Protein AF-A0AAU8MW78-F1 (afdb_monomer_lite)

Organism: NCBI:txid1792846

Radius of gyration: 18.36 Å; chains: 1; bounding box: 47×26×53 Å

Sequence (158 aa):
MSPAFSLIAFKFVLLAGLAAWLSLVAFNNLVAFRNGVFAIGQIMRMAPLDQAPAIQTPLQRRRVEAAHWHRAVFALVLIAEAVSAALLWAAAFGYAGASAEPAALATIALTALMATSLLMLLGGSWFAYYIRQDNLQTTHFVLIGVAAVATIAVNLRV

Secondary structure (DSSP, 8-state):
--HHHHHHHHHHHHHHHHHHHHHHHHHHHHHTHHHHHHHHHHHHTTGGGGSSSP---GGGGG----HHHHHHHHHHHHHHHHHHHHHHHHHHHIIIII-S-HHHHHHHHHHHHHHHHHHHHHHHHHTTGGGT-HHHHHHHHHHHHHHHHHHHHHTS--

Structure (mmCIF, N/CA/C/O backbone):
data_AF-A0AAU8MW78-F1
#
_entry.id   AF-A0AAU8MW78-F1
#
loop_
_atom_site.group_PDB
_atom_site.id
_atom_site.type_symbol
_atom_site.label_atom_id
_atom_site.label_alt_id
_atom_site.label_comp_id
_atom_site.label_asym_id
_atom_site.label_entity_id
_atom_site.label_seq_id
_atom_site.pdbx_PDB_ins_code
_atom_site.Cartn_x
_atom_site.Cartn_y
_atom_site.Cartn_z
_atom_site.occupancy
_atom_site.B_iso_or_equiv
_atom_site.auth_seq_id
_atom_site.auth_comp_id
_atom_site.auth_asym_id
_atom_site.auth_atom_id
_atom_site.pdbx_PDB_model_num
ATOM 1 N N . MET A 1 1 ? 23.692 11.374 -21.121 1.00 73.75 1 MET A N 1
ATOM 2 C CA . MET A 1 1 ? 22.510 10.529 -20.826 1.00 73.75 1 MET A CA 1
ATOM 3 C C . MET A 1 1 ? 21.319 11.126 -21.553 1.00 73.75 1 MET A C 1
ATOM 5 O O . MET A 1 1 ? 21.209 12.346 -21.556 1.00 73.75 1 MET A O 1
ATOM 9 N N . SER A 1 2 ? 20.489 10.321 -22.219 1.00 92.25 2 SER A N 1
ATOM 10 C CA . SER A 1 2 ? 19.308 10.846 -22.919 1.00 92.25 2 SER A CA 1
ATOM 11 C C . SER A 1 2 ? 18.185 11.177 -21.922 1.00 92.25 2 SER A C 1
ATOM 13 O O . SER A 1 2 ? 18.079 10.500 -20.895 1.00 92.25 2 SER A O 1
ATOM 15 N N . PRO A 1 3 ? 17.318 12.167 -22.211 1.00 89.25 3 PRO A N 1
ATOM 16 C CA . PRO A 1 3 ? 16.131 12.447 -21.394 1.00 89.25 3 PRO A CA 1
ATOM 17 C C . PRO A 1 3 ? 15.248 11.208 -21.200 1.00 89.25 3 PRO A C 1
ATOM 19 O O . PRO A 1 3 ? 14.760 10.953 -20.100 1.00 89.25 3 PRO A O 1
ATOM 22 N N . ALA A 1 4 ? 15.137 10.391 -22.250 1.00 90.38 4 ALA A N 1
ATOM 23 C CA . ALA A 1 4 ? 14.395 9.141 -22.235 1.00 90.38 4 ALA A CA 1
ATOM 24 C C . ALA A 1 4 ? 14.907 8.156 -21.171 1.00 90.38 4 ALA A C 1
ATOM 26 O O . ALA A 1 4 ? 14.130 7.616 -20.384 1.00 90.38 4 ALA A O 1
ATOM 27 N N . PHE A 1 5 ? 16.229 7.966 -21.103 1.00 92.56 5 PHE A N 1
ATOM 28 C CA . PHE A 1 5 ? 16.845 7.102 -20.099 1.00 92.56 5 PHE A CA 1
ATOM 29 C C . PHE A 1 5 ? 16.582 7.617 -18.679 1.00 92.56 5 PHE A C 1
ATOM 31 O O . PHE A 1 5 ? 16.206 6.840 -17.804 1.00 92.56 5 PHE A O 1
ATOM 38 N N . SER A 1 6 ? 16.725 8.927 -18.453 1.00 94.25 6 SER A N 1
ATOM 39 C CA . SER A 1 6 ? 16.476 9.536 -17.142 1.00 94.25 6 SER A CA 1
ATOM 40 C C . SER A 1 6 ? 15.028 9.350 -16.678 1.00 94.25 6 SER A C 1
ATOM 42 O O . SER A 1 6 ? 14.798 9.058 -15.506 1.00 94.25 6 SER A O 1
ATOM 44 N N . LEU A 1 7 ? 14.050 9.460 -17.585 1.00 94.25 7 LEU A N 1
ATOM 45 C CA . LEU A 1 7 ? 12.637 9.228 -17.268 1.00 94.25 7 LEU A CA 1
ATOM 46 C C . LEU A 1 7 ? 12.346 7.761 -16.941 1.00 94.25 7 LEU A C 1
ATOM 48 O O . LEU A 1 7 ? 11.624 7.486 -15.985 1.00 94.25 7 LEU A O 1
ATOM 52 N N . ILE A 1 8 ? 12.913 6.815 -17.692 1.00 95.12 8 ILE A N 1
ATOM 53 C CA . ILE A 1 8 ? 12.766 5.381 -17.402 1.00 95.12 8 ILE A CA 1
ATOM 54 C C . ILE A 1 8 ? 13.377 5.049 -16.036 1.00 95.12 8 ILE A C 1
ATOM 56 O O . ILE A 1 8 ? 12.726 4.401 -15.218 1.00 95.12 8 ILE A O 1
ATOM 60 N N . ALA A 1 9 ? 14.584 5.548 -15.755 1.00 95.75 9 ALA A N 1
ATOM 61 C CA . ALA A 1 9 ? 15.248 5.353 -14.470 1.00 95.75 9 ALA A CA 1
ATOM 62 C C . ALA A 1 9 ? 14.430 5.942 -13.309 1.00 95.75 9 ALA A C 1
ATOM 64 O O . ALA A 1 9 ? 14.248 5.283 -12.288 1.00 95.75 9 ALA A O 1
ATOM 65 N N . PHE A 1 10 ? 13.871 7.143 -13.479 1.00 96.62 10 PHE A N 1
ATOM 66 C CA . PHE A 1 10 ? 12.976 7.751 -12.496 1.00 96.62 10 PHE A CA 1
ATOM 67 C C . PHE A 1 10 ? 11.745 6.873 -12.218 1.00 96.62 10 PHE A C 1
ATOM 69 O O . PHE A 1 10 ? 11.444 6.593 -11.058 1.00 96.62 10 PHE A O 1
ATOM 76 N N . LYS A 1 11 ? 11.058 6.391 -13.263 1.00 97.12 11 LYS A N 1
ATOM 77 C CA . LYS A 1 11 ? 9.874 5.525 -13.122 1.00 97.12 11 LYS A CA 1
ATOM 78 C C . LYS A 1 11 ? 10.218 4.199 -12.442 1.00 97.12 11 LYS A C 1
ATOM 80 O O . LYS A 1 11 ? 9.469 3.755 -11.575 1.00 97.12 11 LYS A O 1
ATOM 85 N N . PHE A 1 12 ? 11.362 3.606 -12.788 1.00 97.44 12 PHE A N 1
ATOM 86 C CA . PHE A 1 12 ? 11.877 2.407 -12.131 1.00 97.44 12 PHE A CA 1
ATOM 87 C C . PHE A 1 12 ? 12.098 2.643 -10.636 1.00 97.44 12 PHE A C 1
ATOM 89 O O . PHE A 1 12 ? 11.549 1.910 -9.819 1.00 97.44 12 PHE A O 1
ATOM 96 N N . VAL A 1 13 ? 12.854 3.685 -10.272 1.00 98.19 13 VAL A N 1
ATOM 97 C CA . VAL A 1 13 ? 13.172 3.997 -8.870 1.00 98.19 13 VAL A CA 1
ATOM 98 C C . VAL A 1 13 ? 11.905 4.293 -8.070 1.00 98.19 13 VAL A C 1
ATOM 100 O O . VAL A 1 13 ? 11.758 3.784 -6.961 1.00 98.19 13 VAL A O 1
ATOM 103 N N . LEU A 1 14 ? 10.968 5.059 -8.637 1.00 98.44 14 LEU A N 1
ATOM 104 C CA . LEU A 1 14 ? 9.685 5.362 -8.006 1.00 98.44 14 LEU A CA 1
ATOM 105 C C . LEU A 1 14 ? 8.896 4.083 -7.689 1.00 98.44 14 LEU A C 1
ATOM 107 O O . LEU A 1 14 ? 8.476 3.878 -6.551 1.00 98.44 14 LEU A O 1
ATOM 111 N N . LEU A 1 15 ? 8.711 3.211 -8.683 1.00 98.56 15 LEU A N 1
ATOM 112 C CA . LEU A 1 15 ? 7.928 1.986 -8.524 1.00 98.56 15 LEU A CA 1
ATOM 113 C C . LEU A 1 15 ? 8.630 0.967 -7.624 1.00 98.56 15 LEU A C 1
ATOM 115 O O . LEU A 1 15 ? 7.983 0.400 -6.749 1.00 98.56 15 LEU A O 1
ATOM 119 N N . ALA A 1 16 ? 9.940 0.768 -7.786 1.00 98.50 16 ALA A N 1
ATOM 120 C CA . ALA A 1 16 ? 10.724 -0.137 -6.950 1.00 98.50 16 ALA A CA 1
ATOM 121 C C . ALA A 1 16 ? 10.769 0.334 -5.489 1.00 98.50 16 ALA A C 1
ATOM 123 O O . ALA A 1 16 ? 10.656 -0.482 -4.578 1.00 98.50 16 ALA A O 1
ATOM 124 N N . GLY A 1 17 ? 10.874 1.646 -5.253 1.00 98.69 17 GLY A N 1
ATOM 125 C CA . GLY A 1 17 ? 10.818 2.228 -3.913 1.00 98.69 17 GLY A CA 1
ATOM 126 C C . GLY A 1 17 ? 9.474 1.975 -3.227 1.00 98.69 17 GLY A C 1
ATOM 127 O O . GLY A 1 17 ? 9.444 1.498 -2.092 1.00 98.69 17 GLY A O 1
ATOM 128 N N . LEU A 1 18 ? 8.361 2.215 -3.932 1.00 98.62 18 LEU A N 1
ATOM 129 C CA . LEU A 1 18 ? 7.018 1.903 -3.428 1.00 98.62 18 LEU A CA 1
ATOM 130 C C . LEU A 1 18 ? 6.819 0.397 -3.211 1.00 98.62 18 LEU A C 1
ATOM 132 O O . LEU A 1 18 ? 6.250 -0.002 -2.196 1.00 98.62 18 LEU A O 1
ATOM 136 N N . ALA A 1 19 ? 7.315 -0.437 -4.129 1.00 98.81 19 ALA A N 1
ATOM 137 C CA . ALA A 1 19 ? 7.243 -1.890 -4.025 1.00 98.81 19 ALA A CA 1
ATOM 138 C C . ALA A 1 19 ? 8.000 -2.402 -2.793 1.00 98.81 19 ALA A C 1
ATOM 140 O O . ALA A 1 19 ? 7.456 -3.190 -2.020 1.00 98.81 19 ALA A O 1
ATOM 141 N N . ALA A 1 20 ? 9.230 -1.928 -2.576 1.00 98.75 20 ALA A N 1
ATOM 142 C CA . ALA A 1 20 ? 10.056 -2.299 -1.433 1.00 98.75 20 ALA A CA 1
ATOM 143 C C . ALA A 1 20 ? 9.423 -1.854 -0.110 1.00 98.75 20 ALA A C 1
ATOM 145 O O . ALA A 1 20 ? 9.311 -2.655 0.818 1.00 98.75 20 ALA A O 1
ATOM 146 N N . TRP A 1 21 ? 8.951 -0.606 -0.040 1.00 98.69 21 TRP A N 1
ATOM 147 C CA . TRP A 1 21 ? 8.256 -0.093 1.137 1.00 98.69 21 TRP A CA 1
ATOM 148 C C . TRP A 1 21 ? 7.010 -0.924 1.468 1.00 98.69 21 TRP A C 1
ATOM 150 O O . TRP A 1 21 ? 6.879 -1.404 2.593 1.00 98.69 21 TRP A O 1
ATOM 160 N N . LEU A 1 22 ? 6.131 -1.170 0.491 1.00 98.69 22 LEU A N 1
ATOM 161 C CA . LEU A 1 22 ? 4.903 -1.930 0.732 1.00 98.69 22 LEU A CA 1
ATOM 162 C C . LEU A 1 22 ? 5.183 -3.407 1.037 1.00 98.69 22 LEU A C 1
ATOM 164 O O . LEU A 1 22 ? 4.480 -4.009 1.843 1.00 98.69 22 LEU A O 1
ATOM 168 N N . SER A 1 23 ? 6.246 -3.978 0.461 1.00 98.81 23 SER A N 1
ATOM 169 C CA . SER A 1 23 ? 6.710 -5.328 0.805 1.00 98.81 23 SER A CA 1
ATOM 170 C C . SER A 1 23 ? 7.130 -5.413 2.273 1.00 98.81 23 SER A C 1
ATOM 172 O O . SER A 1 23 ? 6.777 -6.377 2.946 1.00 98.81 23 SER A O 1
ATOM 174 N N . LEU A 1 24 ? 7.838 -4.402 2.791 1.00 98.75 24 LEU A N 1
ATOM 175 C CA . LEU A 1 24 ? 8.201 -4.336 4.210 1.00 98.75 24 LEU A CA 1
ATOM 176 C C . LEU A 1 24 ? 6.968 -4.190 5.105 1.00 98.75 24 LEU A C 1
ATOM 178 O O . LEU A 1 24 ? 6.891 -4.855 6.133 1.00 98.75 24 LEU A O 1
ATOM 182 N N . VAL A 1 25 ? 5.991 -3.367 4.712 1.00 98.12 25 VAL A N 1
ATOM 183 C CA . VAL A 1 25 ? 4.718 -3.236 5.441 1.00 98.12 25 VAL A CA 1
ATOM 184 C C . VAL A 1 25 ? 3.988 -4.579 5.497 1.00 98.12 25 VAL A C 1
ATOM 186 O O . VAL A 1 25 ? 3.694 -5.062 6.590 1.00 98.12 25 VAL A O 1
ATOM 189 N N . ALA A 1 26 ? 3.777 -5.223 4.348 1.00 98.44 26 ALA A N 1
ATOM 190 C CA . ALA A 1 26 ? 3.109 -6.518 4.263 1.00 98.44 26 ALA A CA 1
ATOM 191 C C . ALA A 1 26 ? 3.868 -7.603 5.045 1.00 98.44 26 ALA A C 1
ATOM 193 O O . ALA A 1 26 ? 3.264 -8.391 5.769 1.00 98.44 26 ALA A O 1
ATOM 194 N N . PHE A 1 27 ? 5.201 -7.624 4.961 1.00 98.62 27 PHE A N 1
ATOM 195 C CA . PHE A 1 27 ? 6.034 -8.555 5.721 1.00 98.62 27 PHE A CA 1
ATOM 196 C C . PHE A 1 27 ? 5.903 -8.334 7.232 1.00 98.62 27 PHE A C 1
ATOM 198 O O . PHE A 1 27 ? 5.674 -9.289 7.974 1.00 98.62 27 PHE A O 1
ATOM 205 N N . ASN A 1 28 ? 5.971 -7.085 7.696 1.00 98.38 28 ASN A N 1
ATOM 206 C CA . ASN A 1 28 ? 5.780 -6.750 9.106 1.00 98.38 28 ASN A CA 1
ATOM 207 C C . ASN A 1 28 ? 4.382 -7.153 9.589 1.00 98.38 28 ASN A C 1
ATOM 209 O O . ASN A 1 28 ? 4.247 -7.732 10.665 1.00 98.38 28 ASN A O 1
ATOM 213 N N . ASN A 1 29 ? 3.353 -6.910 8.776 1.00 98.19 29 ASN A N 1
ATOM 214 C CA . ASN A 1 29 ? 1.975 -7.305 9.056 1.00 98.19 29 ASN A CA 1
ATOM 215 C C . ASN A 1 29 ? 1.793 -8.829 9.081 1.00 98.19 29 ASN A C 1
ATOM 217 O O . ASN A 1 29 ? 1.033 -9.340 9.901 1.00 98.19 29 ASN A O 1
ATOM 221 N N . LEU A 1 30 ? 2.509 -9.570 8.234 1.00 98.19 30 LEU A N 1
ATOM 222 C CA . LEU A 1 30 ? 2.508 -11.030 8.233 1.00 98.19 30 LEU A CA 1
ATOM 223 C C . LEU A 1 30 ? 3.200 -11.599 9.480 1.00 98.19 30 LEU A C 1
ATOM 225 O O . LEU A 1 30 ? 2.652 -12.480 10.141 1.00 98.19 30 LEU A O 1
ATOM 229 N N . VAL A 1 31 ? 4.383 -11.086 9.831 1.00 98.38 31 VAL A N 1
ATOM 230 C CA . VAL A 1 31 ? 5.149 -11.534 11.008 1.00 98.38 31 VAL A CA 1
ATOM 231 C C . VAL A 1 31 ? 4.420 -11.171 12.302 1.00 98.38 31 VAL A C 1
ATOM 233 O O . VAL A 1 31 ? 4.256 -12.006 13.192 1.00 98.38 31 VAL A O 1
ATOM 236 N N . ALA A 1 32 ? 3.925 -9.939 12.403 1.00 97.69 32 ALA A N 1
ATOM 237 C CA . ALA A 1 32 ? 3.208 -9.425 13.563 1.00 97.69 32 ALA A CA 1
ATOM 238 C C . ALA A 1 32 ? 1.681 -9.548 13.412 1.00 97.69 32 ALA A C 1
ATOM 240 O O . ALA A 1 32 ? 0.934 -8.704 13.913 1.00 97.69 32 ALA A O 1
ATOM 241 N N . PHE A 1 33 ? 1.195 -10.615 12.767 1.00 97.81 33 PHE A N 1
ATOM 242 C CA . PHE A 1 33 ? -0.215 -10.749 12.383 1.00 97.81 33 PHE A CA 1
ATOM 243 C C . PHE A 1 33 ? -1.193 -10.539 13.543 1.00 97.81 33 PHE A C 1
ATOM 245 O O . PHE A 1 33 ? -2.186 -9.828 13.417 1.00 97.81 33 PHE A O 1
ATOM 252 N N . ARG A 1 34 ? -0.893 -11.102 14.720 1.00 97.75 34 ARG A N 1
ATOM 253 C CA . ARG A 1 34 ? -1.733 -10.940 15.920 1.00 97.75 34 ARG A CA 1
ATOM 254 C C . ARG A 1 34 ? -1.836 -9.480 16.374 1.00 97.75 34 ARG A C 1
ATOM 256 O O . ARG A 1 34 ? -2.909 -9.072 16.812 1.00 97.75 34 ARG A O 1
ATOM 263 N N . ASN A 1 35 ? -0.760 -8.704 16.243 1.00 97.50 35 ASN A N 1
ATOM 264 C CA . ASN A 1 35 ? -0.744 -7.283 16.594 1.00 97.50 35 ASN A CA 1
ATOM 265 C C . ASN A 1 35 ? -1.587 -6.475 15.604 1.00 97.50 35 ASN A C 1
ATOM 267 O O . ASN A 1 35 ? -2.338 -5.596 16.019 1.00 97.50 35 ASN A O 1
ATOM 271 N N . GLY A 1 36 ? -1.527 -6.817 14.316 1.00 97.00 36 GLY A N 1
ATOM 272 C CA . GLY A 1 36 ? -2.371 -6.207 13.293 1.00 97.00 36 GLY A CA 1
ATOM 273 C C . GLY A 1 36 ? -3.861 -6.502 13.485 1.00 97.00 36 GLY A C 1
ATOM 274 O O . GLY A 1 36 ? -4.678 -5.581 13.475 1.00 97.00 36 GLY A O 1
ATOM 275 N N . VAL A 1 37 ? -4.222 -7.757 13.787 1.00 98.50 37 VAL A N 1
ATOM 276 C CA . VAL A 1 37 ? -5.602 -8.126 14.160 1.00 98.50 37 VAL A CA 1
ATOM 277 C C . VAL A 1 37 ? -6.068 -7.341 15.385 1.00 98.50 37 VAL A C 1
ATOM 279 O O . VAL A 1 37 ? -7.193 -6.845 15.406 1.00 98.50 37 VAL A O 1
ATOM 282 N N . PHE A 1 38 ? -5.209 -7.197 16.397 1.00 98.19 38 PHE A N 1
ATOM 283 C CA . PHE A 1 38 ? -5.519 -6.394 17.575 1.00 98.19 38 PHE A CA 1
ATOM 284 C C . PHE A 1 38 ? -5.744 -4.917 17.218 1.00 98.19 38 PHE A C 1
ATOM 286 O O . PHE A 1 38 ? -6.743 -4.347 17.651 1.00 98.19 38 PHE A O 1
ATOM 293 N N . ALA A 1 39 ? -4.875 -4.313 16.402 1.00 96.69 39 ALA A N 1
ATOM 294 C CA . ALA A 1 39 ? -4.991 -2.918 15.978 1.00 96.69 39 ALA A CA 1
ATOM 295 C C . ALA A 1 39 ? -6.282 -2.653 15.183 1.00 96.69 39 ALA A C 1
ATOM 297 O O . ALA A 1 39 ? -7.018 -1.718 15.503 1.00 96.69 39 ALA A O 1
ATOM 298 N N . ILE A 1 40 ? -6.619 -3.517 14.218 1.00 97.56 40 ILE A N 1
ATOM 299 C CA . ILE A 1 40 ? -7.907 -3.466 13.507 1.00 97.56 40 ILE A CA 1
ATOM 300 C C . ILE A 1 40 ? -9.074 -3.641 14.482 1.00 97.56 40 ILE A C 1
ATOM 302 O O . ILE A 1 40 ? -10.063 -2.916 14.393 1.00 97.56 40 ILE A O 1
ATOM 306 N N . GLY A 1 41 ? -8.949 -4.542 15.457 1.00 97.94 41 GLY A N 1
ATOM 307 C CA . GLY A 1 41 ? -9.942 -4.714 16.511 1.00 97.94 41 GLY A CA 1
ATOM 308 C C . GLY A 1 41 ? -10.175 -3.442 17.328 1.00 97.94 41 GLY A C 1
ATOM 309 O O . GLY A 1 41 ? -11.325 -3.107 17.597 1.00 97.94 41 GLY A O 1
ATOM 310 N N . GLN A 1 42 ? -9.126 -2.686 17.670 1.00 97.56 42 GLN A N 1
ATOM 311 C CA . GLN A 1 42 ? -9.267 -1.400 18.369 1.00 97.56 42 GLN A CA 1
ATOM 312 C C . GLN A 1 42 ? -10.063 -0.379 17.543 1.00 97.56 42 GLN A C 1
ATOM 314 O O . GLN A 1 42 ? -10.912 0.325 18.095 1.00 97.56 42 GLN A O 1
ATOM 319 N N . ILE A 1 43 ? -9.833 -0.334 16.226 1.00 97.62 43 ILE A N 1
ATOM 320 C CA . ILE A 1 43 ? -10.577 0.530 15.298 1.00 97.62 43 ILE A CA 1
ATOM 321 C C . ILE A 1 43 ? -12.042 0.083 15.220 1.00 97.62 43 ILE A C 1
ATOM 323 O O . ILE A 1 43 ? -12.945 0.884 15.441 1.00 97.62 43 ILE A O 1
ATOM 327 N N . MET A 1 44 ? -12.291 -1.204 14.966 1.00 98.50 44 MET A N 1
ATOM 328 C CA . MET A 1 44 ? -13.642 -1.751 14.776 1.00 98.50 44 MET A CA 1
ATOM 329 C C . MET A 1 44 ? -14.496 -1.711 16.049 1.00 98.50 44 MET A C 1
ATOM 331 O O . MET A 1 44 ? -15.717 -1.580 15.973 1.00 98.50 44 MET A O 1
ATOM 335 N N . ARG A 1 45 ? -13.865 -1.783 17.224 1.00 98.19 45 ARG A N 1
ATOM 336 C CA . ARG A 1 45 ? -14.507 -1.564 18.530 1.00 98.19 45 ARG A CA 1
ATOM 337 C C . ARG A 1 45 ? -14.651 -0.093 18.890 1.00 98.19 45 ARG A C 1
ATOM 339 O O . ARG A 1 45 ? -15.273 0.228 19.896 1.00 98.19 45 ARG A O 1
ATOM 346 N N . MET A 1 46 ? -14.076 0.811 18.097 1.00 98.06 46 MET A N 1
ATOM 347 C CA . MET A 1 46 ? -14.041 2.246 18.380 1.00 98.06 46 MET A CA 1
ATOM 348 C C . MET A 1 46 ? -13.515 2.525 19.799 1.00 98.06 46 MET A C 1
ATOM 350 O O . MET A 1 46 ? -14.008 3.424 20.485 1.00 98.06 46 MET A O 1
ATOM 354 N N . ALA A 1 47 ? -12.540 1.724 20.243 1.00 97.25 47 ALA A N 1
ATOM 355 C CA . ALA A 1 47 ? -11.997 1.746 21.599 1.00 97.25 47 ALA A CA 1
ATOM 356 C C . ALA A 1 47 ? -11.337 3.088 21.979 1.00 97.25 47 ALA A C 1
ATOM 358 O O . ALA A 1 47 ? -11.494 3.515 23.123 1.00 97.25 47 ALA A O 1
ATOM 359 N N . PRO A 1 48 ? -10.675 3.827 21.060 1.00 96.62 48 PRO A N 1
ATOM 360 C CA . PRO A 1 48 ? -10.148 5.155 21.382 1.00 96.62 48 PRO A CA 1
ATOM 361 C C . PRO A 1 48 ? -11.207 6.166 21.847 1.00 96.62 48 PRO A C 1
ATOM 363 O O . PRO A 1 48 ? -10.866 7.115 22.545 1.00 96.62 48 PRO A O 1
ATOM 366 N N . LEU A 1 49 ? -12.485 5.986 21.487 1.00 97.00 49 LEU A N 1
ATOM 367 C CA . LEU A 1 49 ? -13.560 6.883 21.932 1.00 97.00 49 LEU A CA 1
ATOM 368 C C . LEU A 1 49 ? -13.917 6.695 23.411 1.00 97.00 49 LEU A C 1
ATOM 370 O O . LEU A 1 49 ? -14.481 7.605 24.015 1.00 97.00 49 LEU A O 1
ATOM 374 N N . ASP A 1 50 ? -13.561 5.550 23.992 1.00 95.94 50 ASP A N 1
ATOM 375 C CA . ASP A 1 50 ? -13.796 5.250 25.406 1.00 95.94 50 ASP A CA 1
ATOM 376 C C . ASP A 1 50 ? -12.669 5.792 26.304 1.00 95.94 50 ASP A C 1
ATOM 378 O O . ASP A 1 50 ? -12.803 5.820 27.526 1.00 95.94 50 ASP A O 1
ATOM 382 N N . GLN A 1 51 ? -11.557 6.250 25.715 1.00 95.31 51 GLN A N 1
ATOM 383 C CA . GLN A 1 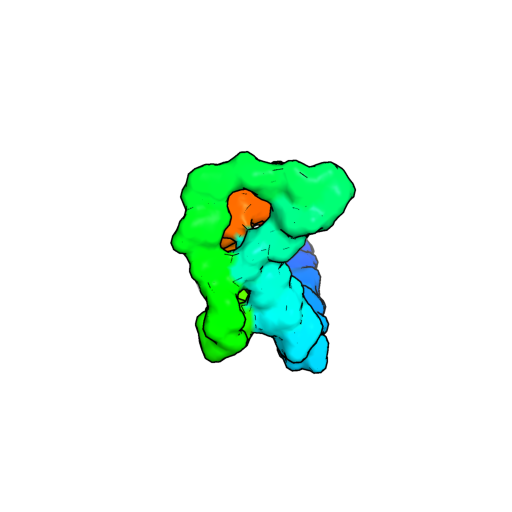51 ? -10.451 6.861 26.453 1.00 95.31 51 GLN A CA 1
ATOM 384 C C . GLN A 1 51 ? -10.844 8.241 26.984 1.00 95.31 51 GLN A C 1
ATOM 386 O O . GLN A 1 51 ? -11.471 9.035 26.282 1.00 95.31 51 GLN A O 1
ATOM 391 N N . ALA A 1 52 ? -10.431 8.560 28.214 1.00 93.50 52 ALA A N 1
ATOM 392 C CA . ALA A 1 52 ? -10.741 9.840 28.840 1.00 93.50 52 ALA A CA 1
ATOM 393 C C . ALA A 1 52 ? -10.135 11.034 28.056 1.00 93.50 52 ALA A C 1
ATOM 395 O O . ALA A 1 52 ? -8.964 10.984 27.677 1.00 93.50 52 ALA A O 1
ATOM 396 N N . PRO A 1 53 ? -10.890 12.126 27.820 1.00 93.44 53 PRO A N 1
ATOM 397 C CA . PRO A 1 53 ? -12.331 12.259 28.054 1.00 93.44 53 PRO A CA 1
ATOM 398 C C . PRO A 1 53 ? -13.148 11.435 27.045 1.00 93.44 53 PRO A C 1
ATOM 400 O O . PRO A 1 53 ? -12.965 11.574 25.835 1.00 93.44 53 PRO A O 1
ATOM 403 N N . ALA A 1 54 ? -14.058 10.589 27.534 1.00 95.94 54 ALA A N 1
ATOM 404 C CA . ALA A 1 54 ? -14.842 9.715 26.664 1.00 95.94 54 ALA A CA 1
ATOM 405 C C . ALA A 1 54 ? -15.736 10.534 25.717 1.00 95.94 54 ALA A C 1
ATOM 407 O O . ALA A 1 54 ? -16.355 11.519 26.125 1.00 95.94 54 ALA A O 1
ATOM 408 N N . ILE A 1 55 ? -15.819 10.111 24.456 1.00 96.75 55 ILE A N 1
ATOM 409 C CA . ILE A 1 55 ? -16.611 10.771 23.414 1.00 96.75 55 ILE A CA 1
ATOM 410 C C . ILE A 1 55 ? -17.790 9.869 23.066 1.00 96.75 55 ILE A C 1
ATOM 412 O O . ILE A 1 55 ? -17.629 8.831 22.427 1.00 96.75 55 ILE A O 1
ATOM 416 N N . GLN A 1 56 ? -18.987 10.287 23.471 1.00 95.00 56 GLN A N 1
ATOM 417 C CA . GLN A 1 56 ? -20.229 9.598 23.133 1.00 95.00 56 GLN A CA 1
ATOM 418 C C . GLN A 1 56 ? -20.724 10.066 21.767 1.00 95.00 56 GLN A C 1
ATOM 420 O O . GLN A 1 56 ? -20.812 11.266 21.500 1.00 95.00 56 GLN A O 1
ATOM 425 N N . THR A 1 57 ? -21.050 9.125 20.887 1.00 95.69 57 THR A N 1
ATOM 426 C CA . THR A 1 57 ? -21.551 9.444 19.547 1.00 95.69 57 THR A CA 1
ATOM 427 C C . THR A 1 57 ? -22.503 8.365 19.041 1.00 95.69 57 THR A C 1
ATOM 429 O O . THR A 1 57 ? -22.235 7.176 19.231 1.00 95.69 57 THR A O 1
ATOM 432 N N . PRO A 1 58 ? -23.571 8.725 18.299 1.00 96.31 58 PRO A N 1
ATOM 433 C CA . PRO A 1 58 ? -24.450 7.743 17.664 1.00 96.31 58 PRO A CA 1
ATOM 434 C C . PRO A 1 58 ? -23.719 6.747 16.749 1.00 96.31 58 PRO A C 1
ATOM 436 O O . PRO A 1 58 ? -24.255 5.684 16.441 1.00 96.31 58 PRO A O 1
ATOM 439 N N . LEU A 1 59 ? -22.498 7.069 16.300 1.00 96.75 59 LEU A N 1
ATOM 440 C CA . LEU A 1 59 ? -21.677 6.196 15.458 1.00 96.75 59 LEU A CA 1
ATOM 441 C C . LEU A 1 59 ? -21.207 4.924 16.185 1.00 96.75 59 LEU A C 1
ATOM 443 O O . LEU A 1 59 ? -20.990 3.914 15.517 1.00 96.75 59 LEU A O 1
ATOM 447 N N . GLN A 1 60 ? -21.138 4.924 17.525 1.00 96.25 60 GLN A N 1
ATOM 448 C CA . GLN A 1 60 ? -20.737 3.756 18.331 1.00 96.25 60 GLN A CA 1
ATOM 449 C C . GLN A 1 60 ? -21.653 2.536 18.137 1.00 96.25 60 GLN A C 1
ATOM 451 O O . GLN A 1 60 ? -21.231 1.411 18.386 1.00 96.25 60 GLN A O 1
ATOM 456 N N . ARG A 1 61 ? -22.864 2.706 17.586 1.00 97.06 61 ARG A N 1
ATOM 457 C CA . ARG A 1 61 ? -23.733 1.581 17.191 1.00 97.06 61 ARG A CA 1
ATOM 458 C C . ARG A 1 61 ? -23.139 0.675 16.102 1.00 97.06 61 ARG A C 1
ATOM 460 O O . ARG A 1 61 ? -23.667 -0.400 15.857 1.00 97.06 61 ARG A O 1
ATOM 467 N N . ARG A 1 62 ? -22.087 1.125 15.406 1.00 97.56 62 ARG A N 1
ATOM 468 C CA . ARG A 1 62 ? -21.407 0.379 14.333 1.00 97.56 62 ARG A CA 1
ATOM 469 C C . ARG A 1 62 ? -20.330 -0.573 14.848 1.00 97.56 62 ARG A C 1
ATOM 471 O O . ARG A 1 62 ? -19.742 -1.273 14.031 1.00 97.56 62 ARG A O 1
ATOM 478 N N . ARG A 1 63 ? -20.040 -0.567 16.156 1.00 97.81 63 ARG A N 1
ATOM 479 C CA . ARG A 1 63 ? -18.980 -1.379 16.762 1.00 97.81 63 ARG A CA 1
ATOM 480 C C . ARG A 1 63 ? -19.114 -2.848 16.389 1.00 97.81 63 ARG A C 1
ATOM 482 O O . ARG A 1 63 ? -20.206 -3.411 16.387 1.00 97.81 63 ARG A O 1
ATOM 489 N N . VAL A 1 64 ? -17.975 -3.472 16.121 1.00 98.31 64 VAL A N 1
ATOM 490 C CA . VAL A 1 64 ? -17.888 -4.910 15.879 1.00 98.31 64 VAL A CA 1
ATOM 491 C C . VAL A 1 64 ? -16.964 -5.510 16.924 1.00 98.31 64 VAL A C 1
ATOM 493 O O . VAL A 1 64 ? -15.762 -5.258 16.913 1.00 98.31 64 VAL A O 1
ATOM 496 N N . GLU A 1 65 ? -17.520 -6.329 17.814 1.00 97.44 65 GLU A N 1
ATOM 497 C CA . GLU A 1 65 ? -16.772 -6.944 18.922 1.00 97.44 65 GLU A CA 1
ATOM 498 C C . GLU A 1 65 ? -16.136 -8.288 18.564 1.00 97.44 65 GLU A C 1
ATOM 500 O O . GLU A 1 65 ? -15.144 -8.710 19.172 1.00 97.44 65 GLU A O 1
ATOM 505 N N . ALA A 1 66 ? -16.708 -8.967 17.572 1.00 97.75 66 ALA A N 1
ATOM 506 C CA . ALA A 1 66 ? -16.368 -10.336 17.243 1.00 97.75 66 ALA A CA 1
ATOM 507 C C . ALA A 1 66 ? -14.983 -10.445 16.581 1.00 97.75 66 ALA A C 1
ATOM 509 O O . ALA A 1 66 ? -14.749 -9.942 15.482 1.00 97.75 66 ALA A O 1
ATOM 510 N N . ALA A 1 67 ? -14.077 -11.183 17.228 1.00 96.56 67 ALA A N 1
ATOM 511 C CA . ALA A 1 67 ? -12.676 -11.301 16.818 1.00 96.56 67 ALA A CA 1
ATOM 512 C C . ALA A 1 67 ? -12.472 -11.926 15.424 1.00 96.56 67 ALA A C 1
ATOM 514 O O . ALA A 1 67 ? -11.473 -11.646 14.760 1.00 96.56 67 ALA A O 1
ATOM 515 N N . HIS A 1 68 ? -13.408 -12.760 14.955 1.00 97.81 68 HIS A N 1
ATOM 516 C CA . HIS A 1 68 ? -13.319 -13.345 13.614 1.00 97.81 68 HIS A CA 1
ATOM 517 C C . HIS A 1 68 ? -13.420 -12.275 12.518 1.00 97.81 68 HIS A C 1
ATOM 519 O O . HIS A 1 68 ? -12.711 -12.377 11.520 1.00 97.81 68 HIS A O 1
ATOM 525 N N . TRP A 1 69 ? -14.213 -11.217 12.730 1.00 98.19 69 TRP A N 1
ATOM 526 C CA . TRP A 1 69 ? -14.284 -10.084 11.808 1.00 98.19 69 TRP A CA 1
ATOM 527 C C . TRP A 1 69 ? -12.994 -9.269 11.810 1.00 98.19 69 TRP A C 1
ATOM 529 O O . TRP A 1 69 ? -12.510 -8.913 10.741 1.00 98.19 69 TRP A O 1
ATOM 539 N N . HIS A 1 70 ? -12.383 -9.039 12.978 1.00 98.31 70 HIS A N 1
ATOM 540 C CA . HIS A 1 70 ? -11.095 -8.331 13.066 1.00 98.31 70 HIS A CA 1
ATOM 541 C C . HIS A 1 70 ? -10.010 -9.066 12.281 1.00 98.31 70 HIS A C 1
ATOM 543 O O . HIS A 1 70 ? -9.269 -8.464 11.508 1.00 98.31 70 HIS A O 1
ATOM 549 N N . ARG A 1 71 ? -9.964 -10.395 12.435 1.00 98.38 71 ARG A N 1
ATOM 550 C CA . ARG A 1 71 ? -9.036 -11.256 11.702 1.00 98.38 71 ARG A CA 1
ATOM 551 C C . ARG A 1 71 ? -9.314 -11.264 10.201 1.00 98.38 71 ARG A C 1
ATOM 553 O O . ARG A 1 71 ? -8.363 -11.193 9.431 1.00 98.38 71 ARG A O 1
ATOM 560 N N . ALA A 1 72 ? -10.577 -11.353 9.789 1.00 98.56 72 ALA A N 1
ATOM 561 C CA . ALA A 1 72 ? -10.951 -11.352 8.377 1.00 98.56 72 ALA A CA 1
ATOM 562 C C . ALA A 1 72 ? -10.589 -10.026 7.690 1.00 98.56 72 ALA A C 1
ATOM 5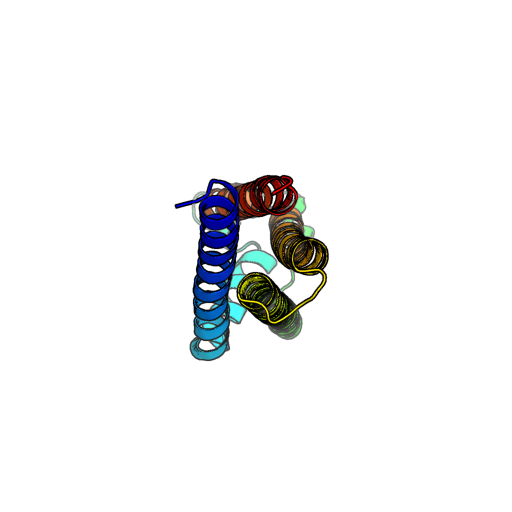64 O O . ALA A 1 72 ? -9.988 -10.036 6.619 1.00 98.56 72 ALA A O 1
ATOM 565 N N . VAL A 1 73 ? -10.888 -8.891 8.329 1.00 98.38 73 VAL A N 1
ATOM 566 C CA . VAL A 1 73 ? -10.567 -7.559 7.796 1.00 98.38 73 VAL A CA 1
ATOM 567 C C . VAL A 1 73 ? -9.057 -7.348 7.722 1.00 98.38 73 VAL A C 1
ATOM 569 O O . VAL A 1 73 ? -8.561 -6.910 6.689 1.00 98.38 73 VAL A O 1
ATOM 572 N N . PHE A 1 74 ? -8.306 -7.705 8.768 1.00 98.56 74 PHE A N 1
ATOM 573 C CA . PHE A 1 74 ? -6.849 -7.578 8.722 1.00 98.56 74 PHE A CA 1
ATOM 574 C C . PHE A 1 74 ? -6.219 -8.488 7.656 1.00 98.56 74 PHE A C 1
ATOM 576 O O . PHE A 1 74 ? -5.329 -8.056 6.930 1.00 98.56 74 PHE A O 1
ATOM 583 N N . ALA A 1 75 ? -6.716 -9.721 7.500 1.00 98.56 75 ALA A N 1
ATOM 584 C CA . ALA A 1 75 ? -6.267 -10.615 6.433 1.00 98.56 75 ALA A CA 1
ATOM 585 C C . ALA A 1 75 ? -6.549 -10.036 5.037 1.00 98.56 75 ALA A C 1
ATOM 587 O O . ALA A 1 75 ? -5.690 -10.122 4.165 1.00 98.56 75 ALA A O 1
ATOM 588 N N . LEU A 1 76 ? -7.716 -9.414 4.832 1.00 98.50 76 LEU A N 1
ATOM 589 C CA . LEU A 1 76 ? -8.048 -8.733 3.580 1.00 98.50 76 LEU A CA 1
ATOM 590 C C . LEU A 1 76 ? -7.070 -7.588 3.279 1.00 98.50 76 LEU A C 1
ATOM 592 O O . LEU A 1 76 ? -6.590 -7.495 2.152 1.00 98.50 76 LEU A O 1
ATOM 596 N N . VAL A 1 77 ? -6.755 -6.751 4.275 1.00 98.31 77 VAL A N 1
ATOM 597 C CA . VAL A 1 77 ? -5.774 -5.661 4.127 1.00 98.31 77 VAL A CA 1
ATOM 598 C C . VAL A 1 77 ? -4.406 -6.223 3.747 1.00 98.31 77 VAL A C 1
ATOM 600 O O . VAL A 1 77 ? -3.844 -5.803 2.743 1.00 98.31 77 VAL A O 1
ATOM 603 N N . LEU A 1 78 ? -3.918 -7.236 4.466 1.00 98.69 78 LEU A N 1
ATOM 604 C CA . LEU A 1 78 ? -2.629 -7.866 4.179 1.00 98.69 78 LEU A CA 1
ATOM 605 C C . LEU A 1 78 ? -2.570 -8.472 2.765 1.00 98.69 78 LEU A C 1
ATOM 607 O O . LEU A 1 78 ? -1.563 -8.340 2.071 1.00 98.69 78 LEU A O 1
ATOM 611 N N . ILE A 1 79 ? -3.647 -9.119 2.308 1.00 98.75 79 ILE A N 1
ATOM 612 C CA . ILE A 1 79 ? -3.729 -9.648 0.938 1.00 98.75 79 ILE A CA 1
ATOM 613 C C . ILE A 1 79 ? -3.674 -8.503 -0.080 1.00 98.75 79 ILE A C 1
ATOM 615 O O . ILE A 1 79 ? -2.937 -8.598 -1.060 1.00 98.75 79 ILE A O 1
ATOM 619 N N . ALA A 1 80 ? -4.413 -7.416 0.149 1.00 98.62 80 ALA A N 1
ATOM 620 C CA . ALA A 1 80 ? -4.417 -6.256 -0.739 1.00 98.62 80 ALA A CA 1
ATOM 621 C C . ALA A 1 80 ? -3.039 -5.569 -0.807 1.00 98.62 80 ALA A C 1
ATOM 623 O O . ALA A 1 80 ? -2.578 -5.220 -1.897 1.00 98.62 80 ALA A O 1
ATOM 624 N N . GLU A 1 81 ? -2.344 -5.447 0.328 1.00 98.62 81 GLU A N 1
ATOM 625 C CA . GLU A 1 81 ? -0.961 -4.962 0.408 1.00 98.62 81 GLU A CA 1
ATOM 626 C C . GLU A 1 81 ? -0.008 -5.866 -0.387 1.00 98.62 81 GLU A C 1
ATOM 628 O O . GLU A 1 81 ? 0.759 -5.375 -1.216 1.00 98.62 81 GLU A O 1
ATOM 633 N N . ALA A 1 82 ? -0.090 -7.188 -0.197 1.00 98.69 82 ALA A N 1
ATOM 634 C CA . ALA A 1 82 ? 0.765 -8.154 -0.885 1.00 98.69 82 ALA A CA 1
ATOM 635 C C . ALA A 1 82 ? 0.539 -8.162 -2.407 1.00 98.69 82 ALA A C 1
ATOM 637 O O . ALA A 1 82 ? 1.501 -8.152 -3.176 1.00 98.69 82 ALA A O 1
ATOM 638 N N . VAL A 1 83 ? -0.722 -8.129 -2.854 1.00 98.75 83 VAL A N 1
ATOM 639 C CA . VAL A 1 83 ? -1.076 -8.038 -4.281 1.00 98.75 83 VAL A CA 1
ATOM 640 C C . VAL A 1 83 ? -0.558 -6.732 -4.880 1.00 98.75 83 VAL A C 1
ATOM 642 O O . VAL A 1 83 ? 0.066 -6.746 -5.941 1.00 98.75 83 VAL A O 1
ATOM 645 N N . SER A 1 84 ? -0.757 -5.610 -4.189 1.00 98.69 84 SER A N 1
ATOM 646 C CA . SER A 1 84 ? -0.262 -4.307 -4.638 1.00 98.69 84 SER A CA 1
ATOM 647 C C . SER A 1 84 ? 1.267 -4.291 -4.738 1.00 98.69 84 SER A C 1
ATOM 649 O O . SER A 1 84 ? 1.809 -3.823 -5.737 1.00 98.69 84 SER A O 1
ATOM 651 N N . ALA A 1 85 ? 1.977 -4.862 -3.759 1.00 98.81 85 ALA A N 1
ATOM 652 C CA . ALA A 1 85 ? 3.436 -4.949 -3.770 1.00 98.81 85 ALA A CA 1
ATOM 653 C C . ALA A 1 85 ? 3.950 -5.806 -4.938 1.00 98.81 85 ALA A C 1
ATOM 655 O O . ALA A 1 85 ? 4.883 -5.403 -5.634 1.00 98.81 85 ALA A O 1
ATOM 656 N N . ALA A 1 86 ? 3.313 -6.951 -5.201 1.00 98.69 86 ALA A N 1
ATOM 657 C CA . ALA A 1 86 ? 3.660 -7.815 -6.326 1.00 98.69 86 ALA A CA 1
ATOM 658 C C . ALA A 1 86 ? 3.462 -7.108 -7.678 1.00 98.69 86 ALA A C 1
ATOM 660 O O . ALA A 1 86 ? 4.339 -7.168 -8.542 1.00 98.69 86 ALA A O 1
ATOM 661 N N . LEU A 1 87 ? 2.348 -6.388 -7.849 1.00 98.56 87 LEU A N 1
ATOM 662 C CA . LEU A 1 87 ? 2.086 -5.602 -9.057 1.00 98.56 87 LEU A CA 1
ATOM 663 C C . LEU A 1 87 ? 3.098 -4.461 -9.233 1.00 98.56 87 LEU A C 1
ATOM 665 O O . LEU A 1 87 ? 3.556 -4.223 -10.350 1.00 98.56 87 LEU A O 1
ATOM 669 N N . LEU A 1 88 ? 3.482 -3.778 -8.149 1.00 98.75 88 LEU A N 1
ATOM 670 C CA . LEU A 1 88 ? 4.491 -2.714 -8.191 1.00 98.75 88 LEU A CA 1
ATOM 671 C C . LEU A 1 88 ? 5.867 -3.256 -8.599 1.00 98.75 88 LEU A C 1
ATOM 673 O O . LEU A 1 88 ? 6.533 -2.642 -9.432 1.00 98.75 88 LEU A O 1
ATOM 677 N N . TRP A 1 89 ? 6.267 -4.426 -8.090 1.00 98.56 89 TRP A N 1
ATOM 678 C CA . TRP A 1 89 ? 7.490 -5.099 -8.538 1.00 98.56 89 TRP A CA 1
ATOM 679 C C . TRP A 1 89 ? 7.425 -5.490 -10.012 1.00 98.56 89 TRP A C 1
ATOM 681 O O . TRP A 1 89 ? 8.366 -5.215 -10.756 1.00 98.56 89 TRP A O 1
ATOM 691 N N . ALA A 1 90 ? 6.312 -6.075 -10.457 1.00 98.00 90 ALA A N 1
ATOM 692 C CA . ALA A 1 90 ? 6.124 -6.437 -11.858 1.00 98.00 90 ALA A CA 1
ATOM 693 C C . ALA A 1 90 ? 6.226 -5.205 -12.777 1.00 98.00 90 ALA A C 1
ATOM 695 O O . ALA A 1 90 ? 6.897 -5.249 -13.807 1.00 98.00 90 ALA A O 1
ATOM 696 N N . ALA A 1 91 ? 5.632 -4.079 -12.376 1.00 97.81 91 ALA A N 1
ATOM 697 C CA . ALA A 1 91 ? 5.731 -2.817 -13.099 1.00 97.81 91 ALA A CA 1
ATOM 698 C C . ALA A 1 91 ? 7.161 -2.250 -13.114 1.00 97.81 91 ALA A C 1
ATOM 700 O O . ALA A 1 91 ? 7.634 -1.809 -14.163 1.00 97.81 91 ALA A O 1
ATOM 701 N N . ALA A 1 92 ? 7.869 -2.295 -11.979 1.00 98.00 92 ALA A N 1
ATOM 702 C CA . ALA A 1 92 ? 9.261 -1.864 -11.887 1.00 98.00 92 ALA A CA 1
ATOM 703 C C . ALA A 1 92 ? 10.157 -2.686 -12.826 1.00 98.00 92 ALA A C 1
ATOM 705 O O . ALA A 1 92 ? 10.866 -2.116 -13.653 1.00 98.00 92 ALA A O 1
ATOM 706 N N . PHE A 1 93 ? 10.066 -4.019 -12.788 1.00 96.94 93 PHE A N 1
ATOM 707 C CA . PHE A 1 93 ? 10.807 -4.876 -13.719 1.00 96.94 93 PHE A CA 1
ATOM 708 C C . PHE A 1 93 ? 10.377 -4.674 -15.174 1.00 96.94 93 PHE A C 1
ATOM 710 O O . PHE A 1 93 ? 11.215 -4.758 -16.071 1.00 96.94 93 PHE A O 1
ATOM 717 N N . GLY A 1 94 ? 9.114 -4.317 -15.420 1.00 96.12 94 GLY A N 1
ATOM 718 C CA . GLY A 1 94 ? 8.649 -3.879 -16.732 1.00 96.12 94 GLY A CA 1
ATOM 719 C C . GLY A 1 94 ? 9.492 -2.729 -17.294 1.00 96.12 94 GLY A C 1
ATOM 720 O O . GLY A 1 94 ? 9.965 -2.818 -18.423 1.00 96.12 94 GLY A O 1
ATOM 721 N N . TYR A 1 95 ? 9.755 -1.690 -16.494 1.00 94.12 95 TYR A N 1
ATOM 722 C CA . TYR A 1 95 ? 10.629 -0.572 -16.885 1.00 94.12 95 TYR A CA 1
ATOM 723 C C . TYR A 1 95 ? 12.116 -0.942 -16.991 1.00 94.12 95 TYR A C 1
ATOM 725 O O . TYR A 1 95 ? 12.871 -0.220 -17.639 1.00 94.12 95 TYR A O 1
ATOM 733 N N . ALA A 1 96 ? 12.533 -2.069 -16.412 1.00 91.94 96 ALA A N 1
ATOM 734 C CA . ALA A 1 96 ? 13.861 -2.651 -16.609 1.00 91.94 96 ALA A CA 1
ATOM 735 C C . ALA A 1 96 ? 13.955 -3.547 -17.865 1.00 91.94 96 ALA A C 1
ATOM 737 O O . ALA A 1 96 ? 14.996 -4.155 -18.102 1.00 91.94 96 ALA A O 1
ATOM 738 N N . GLY A 1 97 ? 12.889 -3.629 -18.672 1.00 90.00 97 GLY A N 1
ATOM 739 C CA . GLY A 1 97 ? 12.853 -4.381 -19.931 1.00 90.00 97 GLY A CA 1
ATOM 740 C C . GLY A 1 97 ? 12.075 -5.698 -19.880 1.00 90.00 97 GLY A C 1
ATOM 741 O O . GLY A 1 97 ? 12.052 -6.416 -20.875 1.00 90.00 97 GLY A O 1
ATOM 742 N N . ALA A 1 98 ? 11.414 -6.028 -18.765 1.00 82.00 98 ALA A N 1
ATOM 743 C CA . ALA A 1 98 ? 10.649 -7.273 -18.629 1.00 82.00 98 ALA A CA 1
ATOM 744 C C . ALA A 1 98 ? 9.220 -7.214 -19.213 1.00 82.00 98 ALA A C 1
ATOM 746 O O . ALA A 1 98 ? 8.487 -8.197 -19.136 1.00 82.00 98 ALA A O 1
ATOM 747 N N . SER A 1 99 ? 8.788 -6.074 -19.765 1.00 86.50 99 SER A N 1
ATOM 748 C CA . SER A 1 99 ? 7.456 -5.901 -20.359 1.00 86.50 99 SER A CA 1
ATOM 749 C C . SER A 1 99 ? 7.500 -4.968 -21.566 1.00 86.50 99 SER A C 1
ATOM 751 O O . SER A 1 99 ? 8.235 -3.982 -21.562 1.00 86.50 99 SER A O 1
ATOM 753 N N . ALA A 1 100 ? 6.667 -5.253 -22.570 1.00 82.69 100 ALA A N 1
ATOM 754 C CA . ALA A 1 100 ? 6.452 -4.373 -23.718 1.00 82.69 100 ALA A CA 1
ATOM 755 C C . ALA A 1 100 ? 5.576 -3.151 -23.375 1.00 82.69 100 ALA A C 1
ATOM 757 O O . ALA A 1 100 ? 5.678 -2.119 -24.033 1.00 82.69 100 ALA A O 1
ATOM 758 N N . GLU A 1 101 ? 4.753 -3.239 -22.321 1.00 91.94 101 GLU A N 1
ATOM 759 C CA . GLU A 1 101 ? 3.813 -2.184 -21.913 1.00 91.94 101 GLU A CA 1
ATOM 760 C C . GLU A 1 101 ? 3.956 -1.816 -20.422 1.00 91.94 101 GLU A C 1
ATOM 762 O O . GLU A 1 101 ? 3.021 -1.962 -19.624 1.00 91.94 101 GLU A O 1
ATOM 767 N N . PRO A 1 102 ? 5.129 -1.319 -19.991 1.00 93.00 102 PRO A N 1
ATOM 768 C CA . PRO A 1 10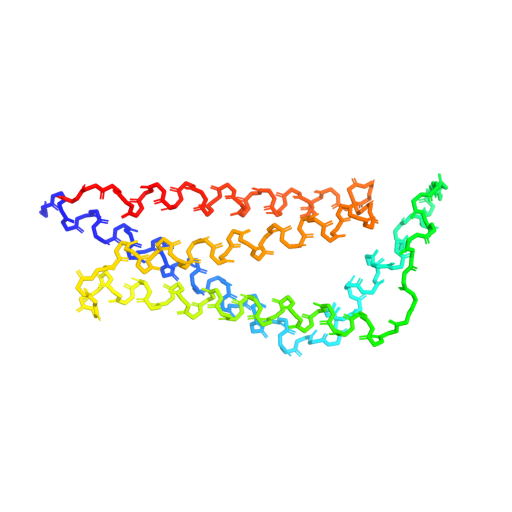2 ? 5.397 -1.055 -18.578 1.00 93.00 102 PRO A CA 1
ATOM 769 C C . PRO A 1 102 ? 4.493 0.032 -17.972 1.00 93.00 102 PRO A C 1
ATOM 771 O O . PRO A 1 102 ? 4.184 -0.016 -16.782 1.00 93.00 102 PRO A O 1
ATOM 774 N N . ALA A 1 103 ? 4.015 0.990 -18.773 1.00 95.00 103 ALA A N 1
ATOM 775 C CA . ALA A 1 103 ? 3.121 2.054 -18.309 1.00 95.00 103 ALA A CA 1
ATOM 776 C C . ALA A 1 103 ? 1.711 1.550 -17.950 1.00 95.00 103 ALA A C 1
ATOM 778 O O . ALA A 1 103 ? 1.149 1.972 -16.935 1.00 95.00 103 ALA A O 1
ATOM 779 N N . ALA A 1 104 ? 1.159 0.616 -18.731 1.00 96.19 104 ALA A N 1
ATOM 780 C CA . ALA A 1 104 ? -0.141 0.014 -18.446 1.00 96.19 104 ALA A CA 1
ATOM 781 C C . ALA A 1 104 ? -0.083 -0.805 -17.148 1.00 96.19 104 ALA A C 1
ATOM 783 O O . ALA A 1 104 ? -0.904 -0.613 -16.248 1.00 96.19 104 ALA A O 1
ATOM 784 N N . LEU A 1 105 ? 0.954 -1.637 -16.999 1.00 96.75 105 LEU A N 1
ATOM 785 C CA . LEU A 1 105 ? 1.169 -2.428 -15.787 1.00 96.75 105 LEU A CA 1
ATOM 786 C C . LEU A 1 105 ? 1.387 -1.545 -14.548 1.00 96.75 105 LEU A C 1
ATOM 788 O O . LEU A 1 105 ? 0.805 -1.804 -13.497 1.00 96.75 105 LEU A O 1
ATOM 792 N N . ALA A 1 106 ? 2.161 -0.464 -14.676 1.00 97.88 106 ALA A N 1
ATOM 793 C CA . ALA A 1 106 ? 2.345 0.508 -13.601 1.00 97.88 106 ALA A CA 1
ATOM 794 C C . ALA A 1 106 ? 1.038 1.197 -13.194 1.00 97.88 106 ALA A C 1
ATOM 796 O O . ALA A 1 106 ? 0.793 1.389 -12.005 1.00 97.88 106 ALA A O 1
ATOM 797 N N . THR A 1 107 ? 0.173 1.521 -14.157 1.00 98.31 107 THR A N 1
ATOM 798 C CA . THR A 1 107 ? -1.145 2.109 -13.880 1.00 98.31 107 THR A CA 1
ATOM 799 C C . THR A 1 107 ? -2.024 1.144 -13.084 1.00 98.31 107 THR A C 1
ATOM 801 O O . THR A 1 107 ? -2.654 1.552 -12.108 1.00 98.31 107 THR A O 1
ATOM 804 N N . ILE A 1 108 ? -2.021 -0.147 -13.434 1.00 98.31 108 ILE A N 1
ATOM 805 C CA . ILE A 1 108 ? -2.738 -1.188 -12.681 1.00 98.31 108 ILE A CA 1
ATOM 806 C C . ILE A 1 108 ? -2.179 -1.303 -11.256 1.00 98.31 108 ILE A C 1
ATOM 808 O O . ILE A 1 108 ? -2.944 -1.293 -10.292 1.00 98.31 108 ILE A O 1
ATOM 812 N N . ALA A 1 109 ? -0.853 -1.356 -11.108 1.00 98.56 109 ALA A N 1
ATOM 813 C CA . ALA A 1 109 ? -0.192 -1.466 -9.810 1.00 98.56 109 ALA A CA 1
ATOM 814 C C . ALA A 1 109 ? -0.511 -0.285 -8.878 1.00 98.56 109 ALA A C 1
ATOM 816 O O . ALA A 1 109 ? -0.861 -0.472 -7.712 1.00 98.56 109 ALA A O 1
ATOM 817 N N . LEU A 1 110 ? -0.444 0.939 -9.401 1.00 98.75 110 LEU A N 1
ATOM 818 C CA . LEU A 1 110 ? -0.741 2.152 -8.641 1.00 98.75 110 LEU A CA 1
ATOM 819 C C . LEU A 1 110 ? -2.237 2.292 -8.341 1.00 98.75 110 LEU A C 1
ATOM 821 O O . LEU A 1 110 ? -2.603 2.764 -7.265 1.00 98.75 110 LEU A O 1
ATOM 825 N N . THR A 1 111 ? -3.104 1.804 -9.230 1.00 98.69 111 THR A N 1
ATOM 826 C CA . THR A 1 111 ? -4.544 1.699 -8.958 1.00 98.69 111 THR A CA 1
ATOM 827 C C . THR A 1 111 ? -4.818 0.717 -7.820 1.00 98.69 111 THR A C 1
ATOM 829 O O . THR A 1 111 ? -5.627 1.024 -6.948 1.00 98.69 111 THR A O 1
ATOM 832 N N . ALA A 1 112 ? -4.122 -0.424 -7.767 1.00 98.62 112 ALA A N 1
ATOM 833 C CA . ALA A 1 112 ? -4.243 -1.380 -6.665 1.00 98.62 112 ALA A CA 1
ATOM 834 C C . ALA A 1 112 ? -3.783 -0.779 -5.322 1.00 98.62 112 ALA A C 1
ATOM 836 O O . ALA A 1 112 ? -4.492 -0.899 -4.319 1.00 98.62 112 ALA A O 1
ATOM 837 N N . LEU A 1 113 ? -2.664 -0.043 -5.307 1.00 98.69 113 LEU A N 1
ATOM 838 C CA . LEU A 1 113 ? -2.204 0.702 -4.126 1.00 98.69 113 LEU A CA 1
ATOM 839 C C . LEU A 1 113 ? -3.238 1.747 -3.670 1.00 98.69 113 LEU A C 1
ATOM 841 O O . LEU A 1 113 ? -3.553 1.849 -2.479 1.00 98.69 113 LEU A O 1
ATOM 845 N N . MET A 1 114 ? -3.790 2.511 -4.616 1.00 98.69 114 MET A N 1
ATOM 846 C CA . MET A 1 114 ? -4.816 3.516 -4.341 1.00 98.69 114 MET A CA 1
ATOM 847 C C . MET A 1 114 ? -6.099 2.876 -3.801 1.00 98.69 114 MET A C 1
ATOM 849 O O . MET A 1 114 ? -6.645 3.354 -2.810 1.00 98.69 114 MET A O 1
ATOM 853 N N . ALA A 1 115 ? -6.550 1.770 -4.397 1.00 98.62 115 ALA A N 1
ATOM 854 C CA . ALA A 1 115 ? -7.714 1.014 -3.943 1.00 98.62 115 ALA A CA 1
ATOM 855 C C . ALA A 1 115 ? -7.509 0.442 -2.533 1.00 98.62 115 ALA A C 1
ATOM 857 O O . ALA A 1 115 ? -8.407 0.544 -1.700 1.00 98.62 115 ALA A O 1
ATOM 858 N N . THR A 1 116 ? -6.317 -0.083 -2.235 1.00 98.50 116 THR A N 1
ATOM 859 C CA . THR A 1 116 ? -5.945 -0.561 -0.892 1.00 98.50 116 THR A CA 1
ATOM 860 C C . THR A 1 116 ? -6.023 0.579 0.128 1.00 98.50 116 THR A C 1
A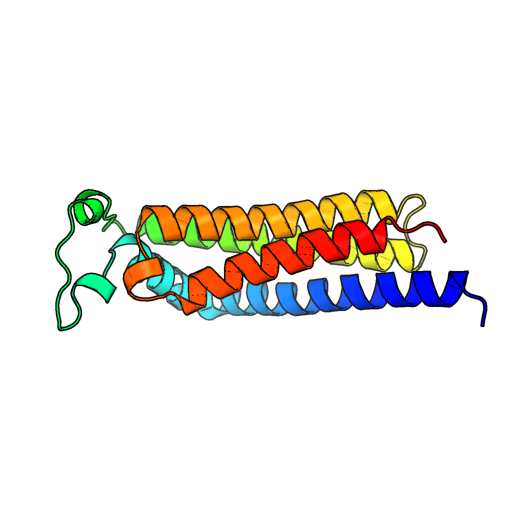TOM 862 O O . THR A 1 116 ? -6.614 0.428 1.196 1.00 98.50 116 THR A O 1
ATOM 865 N N . SER A 1 117 ? -5.514 1.762 -0.225 1.00 98.38 117 SER A N 1
ATOM 866 C CA . SER A 1 117 ? -5.559 2.946 0.644 1.00 98.38 117 SER A CA 1
ATOM 867 C C . SER A 1 117 ? -6.980 3.488 0.834 1.00 98.38 117 SER A C 1
ATOM 869 O O . SER A 1 117 ? -7.359 3.850 1.947 1.00 98.38 117 SER A O 1
ATOM 871 N N . LEU A 1 118 ? -7.800 3.491 -0.222 1.00 98.44 118 LEU A N 1
ATOM 872 C CA . LEU A 1 118 ? -9.218 3.856 -0.158 1.00 98.44 118 LEU A CA 1
ATOM 873 C C . LEU A 1 118 ? -10.024 2.873 0.696 1.00 98.44 118 LEU A C 1
ATOM 875 O O . LEU A 1 118 ? -10.853 3.312 1.488 1.00 98.44 118 LEU A O 1
ATOM 879 N N . LEU A 1 119 ? -9.766 1.567 0.585 1.00 97.88 119 LEU A N 1
ATOM 880 C CA . LEU A 1 119 ? -10.395 0.543 1.423 1.00 97.88 119 LEU A CA 1
ATOM 881 C C . LEU A 1 119 ? -10.167 0.847 2.910 1.00 97.88 119 LEU A C 1
ATOM 883 O O . LEU A 1 119 ? -11.119 0.875 3.692 1.00 97.88 119 LEU A O 1
ATOM 887 N N . MET A 1 120 ? -8.917 1.125 3.291 1.00 97.75 120 MET A N 1
ATOM 888 C CA . MET A 1 120 ? -8.560 1.462 4.672 1.00 97.75 120 MET A CA 1
ATOM 889 C C . MET A 1 120 ? -9.152 2.805 5.113 1.00 97.75 120 MET A C 1
ATOM 891 O O . MET A 1 120 ? -9.675 2.906 6.223 1.00 97.75 120 MET A O 1
ATOM 895 N N . LEU A 1 121 ? -9.147 3.817 4.237 1.00 98.00 121 LEU A N 1
ATOM 896 C CA . LEU A 1 121 ? -9.748 5.123 4.510 1.00 98.00 121 LEU A CA 1
ATOM 897 C C . LEU A 1 121 ? -11.256 5.011 4.767 1.00 98.00 121 LEU A C 1
ATOM 899 O O . LEU A 1 121 ? -11.754 5.564 5.750 1.00 98.00 121 LEU A O 1
ATOM 903 N N . LEU A 1 122 ? -11.982 4.298 3.902 1.00 98.06 122 LEU A N 1
ATOM 904 C CA . LEU A 1 122 ? -13.425 4.086 4.020 1.00 98.06 122 LEU A CA 1
ATOM 905 C C . LEU A 1 122 ? -13.761 3.271 5.271 1.00 98.06 122 LEU A C 1
ATOM 907 O O . LEU A 1 122 ? -14.649 3.662 6.029 1.00 98.06 122 LEU A O 1
ATOM 911 N N . GLY A 1 123 ? -13.017 2.191 5.525 1.00 97.25 123 GLY A N 1
ATOM 912 C CA . GLY A 1 123 ? -13.164 1.374 6.728 1.00 97.25 123 GLY A CA 1
ATOM 913 C C . GLY A 1 123 ? -12.942 2.184 8.005 1.00 97.25 123 GLY A C 1
ATOM 914 O O . GLY A 1 123 ? -13.814 2.226 8.871 1.00 97.25 123 GLY A O 1
ATOM 915 N N . GLY A 1 124 ? -11.824 2.904 8.108 1.00 97.00 124 GLY A N 1
ATOM 916 C CA . GLY A 1 124 ? -11.544 3.763 9.260 1.00 97.00 124 GLY A CA 1
ATOM 917 C C . GLY A 1 124 ? -12.607 4.849 9.456 1.00 97.00 124 GLY A C 1
ATOM 918 O O .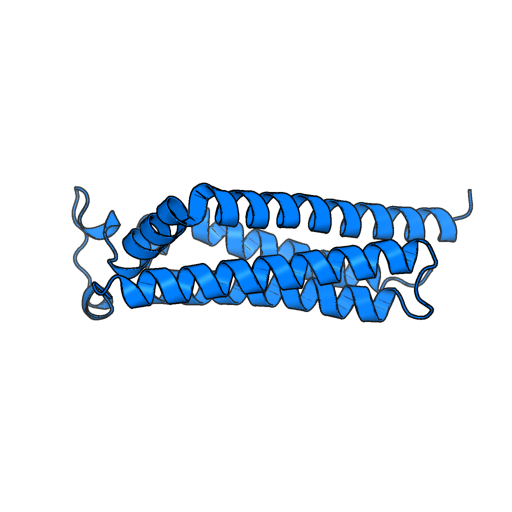 GLY A 1 124 ? -13.054 5.094 10.578 1.00 97.00 124 GLY A O 1
ATOM 919 N N . SER A 1 125 ? -13.074 5.463 8.364 1.00 97.19 125 SER A N 1
ATOM 920 C CA . SER A 1 125 ? -14.109 6.505 8.402 1.00 97.19 125 SER A CA 1
ATOM 921 C C . SER A 1 125 ? -15.464 5.960 8.854 1.00 97.19 125 SER A C 1
ATOM 923 O O . SER A 1 125 ? -16.161 6.611 9.634 1.00 97.19 125 SER A O 1
ATOM 925 N N . TRP A 1 126 ? -15.823 4.741 8.438 1.00 97.88 126 TRP A N 1
ATOM 926 C CA . TRP A 1 126 ? -17.024 4.055 8.912 1.00 97.88 126 TRP A CA 1
ATOM 927 C C . TRP A 1 126 ? -17.026 3.886 10.439 1.00 97.88 126 TRP A C 1
ATOM 929 O O . TRP A 1 126 ? -18.053 4.146 11.078 1.00 97.88 126 TRP A O 1
ATOM 939 N N . PHE A 1 127 ? -15.869 3.541 11.017 1.00 97.94 127 PHE A N 1
ATOM 940 C CA . PHE A 1 127 ? -15.641 3.404 12.463 1.00 97.94 127 PHE A CA 1
ATOM 941 C C . PHE A 1 127 ? -15.205 4.705 13.160 1.00 97.94 127 PHE A C 1
ATOM 943 O O . PHE A 1 127 ? -14.780 4.681 14.312 1.00 97.94 127 PHE A O 1
ATOM 950 N N . ALA A 1 128 ? -15.334 5.852 12.491 1.00 96.38 128 ALA A N 1
ATOM 951 C CA . ALA A 1 128 ? -15.052 7.176 13.043 1.00 96.38 128 ALA A CA 1
ATOM 952 C C . ALA A 1 128 ? -13.643 7.351 13.643 1.00 96.38 128 ALA A C 1
ATOM 954 O O . ALA A 1 128 ? -13.449 8.137 14.572 1.00 96.38 128 ALA A O 1
ATOM 955 N N . TYR A 1 129 ? -12.641 6.657 13.095 1.00 94.88 129 TYR A N 1
ATOM 956 C CA . TYR A 1 129 ? -11.264 6.749 13.588 1.00 94.88 129 TYR A CA 1
ATOM 957 C C . TYR A 1 129 ? -10.686 8.175 13.527 1.00 94.88 129 TYR A C 1
ATOM 959 O O . TYR A 1 129 ? -9.847 8.530 14.346 1.00 94.88 129 TYR A O 1
ATOM 967 N N . TYR A 1 130 ? -11.213 9.038 12.652 1.00 94.19 130 TYR A N 1
ATOM 968 C CA . TYR A 1 130 ? -10.788 10.423 12.453 1.00 94.19 130 TYR A CA 1
ATOM 969 C C . TYR A 1 130 ? -10.945 11.299 13.702 1.00 94.19 130 TYR A C 1
ATOM 971 O O . TYR A 1 130 ? -10.332 12.354 13.791 1.00 94.19 130 TYR A O 1
ATOM 979 N N . ILE A 1 131 ? -11.755 10.873 14.679 1.00 95.44 131 ILE A N 1
ATOM 980 C CA . ILE A 1 131 ? -11.971 11.615 15.927 1.00 95.44 131 ILE A CA 1
ATOM 981 C C . ILE A 1 131 ? -10.739 11.538 16.849 1.00 95.44 131 ILE A C 1
ATOM 983 O O . ILE A 1 131 ? -10.450 12.489 17.569 1.00 95.44 131 ILE A O 1
ATOM 987 N N . ARG A 1 132 ? -10.030 10.400 16.871 1.00 95.38 132 ARG A N 1
ATOM 988 C CA . ARG A 1 132 ? -8.908 10.136 17.803 1.00 95.38 132 ARG A CA 1
ATOM 989 C C . ARG A 1 132 ? -7.640 9.604 17.127 1.00 95.38 132 ARG A C 1
ATOM 991 O O . ARG A 1 132 ? -6.642 9.381 17.801 1.00 95.38 132 ARG A O 1
ATOM 998 N N . GLN A 1 133 ? -7.693 9.339 15.828 1.00 93.31 133 GLN A N 1
ATOM 999 C CA . GLN A 1 133 ? -6.639 8.703 15.035 1.00 93.31 133 GLN A CA 1
ATOM 1000 C C . GLN A 1 133 ? -6.489 9.417 13.678 1.00 93.31 133 GLN A C 1
ATOM 1002 O O . GLN A 1 133 ? -6.393 8.789 12.622 1.00 93.31 133 GLN A O 1
ATOM 1007 N N . ASP A 1 134 ? -6.472 10.746 13.710 1.00 90.50 134 ASP A N 1
ATOM 1008 C CA . ASP A 1 134 ? -6.275 11.642 12.563 1.00 90.50 134 ASP A CA 1
ATOM 1009 C C . ASP A 1 134 ? -4.990 11.343 11.770 1.00 90.50 134 ASP A C 1
ATOM 1011 O O . ASP A 1 134 ? -4.996 11.378 10.539 1.00 90.50 134 ASP A O 1
ATOM 1015 N N . ASN A 1 135 ? -3.908 10.953 12.449 1.00 94.25 135 ASN A N 1
ATOM 1016 C CA . ASN A 1 135 ? -2.659 10.542 11.803 1.00 94.25 135 ASN A CA 1
ATOM 1017 C C . ASN A 1 135 ? -2.834 9.320 10.883 1.00 94.25 135 ASN A C 1
ATOM 1019 O O . ASN A 1 135 ? -2.241 9.272 9.801 1.00 94.25 135 ASN A O 1
ATOM 1023 N N . LEU A 1 136 ? -3.673 8.345 11.264 1.00 93.31 136 LEU A N 1
ATOM 1024 C CA . LEU A 1 136 ? -3.971 7.196 10.399 1.00 93.31 136 LEU A CA 1
ATOM 1025 C C . LEU A 1 136 ? -4.740 7.651 9.159 1.00 93.31 136 LEU A C 1
ATOM 1027 O O . LEU A 1 136 ? -4.405 7.263 8.043 1.00 93.31 136 LEU A O 1
ATOM 1031 N N . GLN A 1 137 ? -5.732 8.524 9.337 1.00 94.75 137 GLN A N 1
ATOM 1032 C CA . GLN A 1 137 ? -6.492 9.070 8.216 1.00 94.75 137 GLN A CA 1
ATOM 1033 C C . GLN A 1 137 ? -5.621 9.875 7.254 1.00 94.75 137 GLN A C 1
ATOM 1035 O O . GLN A 1 137 ? -5.706 9.688 6.039 1.00 94.75 137 GLN A O 1
ATOM 1040 N N . THR A 1 138 ? -4.757 10.724 7.801 1.00 96.94 138 THR A N 1
ATOM 1041 C CA . THR A 1 138 ? -3.808 11.525 7.031 1.00 96.94 138 THR A CA 1
ATOM 1042 C C . THR A 1 138 ? -2.882 10.629 6.218 1.00 96.94 138 THR A C 1
ATOM 1044 O O . THR A 1 138 ? -2.696 10.867 5.028 1.00 96.94 138 THR A O 1
ATOM 1047 N N . THR A 1 139 ? -2.380 9.544 6.813 1.00 96.81 139 THR A N 1
ATOM 1048 C CA . THR A 1 139 ? -1.542 8.564 6.109 1.00 96.81 139 THR A CA 1
ATOM 1049 C C . THR A 1 139 ? -2.254 7.991 4.881 1.00 96.81 139 THR A C 1
ATOM 1051 O O . THR A 1 139 ? -1.684 7.988 3.792 1.00 96.81 139 THR A O 1
ATOM 1054 N N . HIS A 1 140 ? -3.519 7.575 5.006 1.00 97.62 140 HIS A N 1
ATOM 1055 C CA . HIS A 1 140 ? -4.269 7.041 3.864 1.00 97.62 140 HIS A CA 1
ATOM 1056 C C . HIS A 1 140 ? -4.497 8.083 2.761 1.00 97.62 140 HIS A C 1
ATOM 1058 O O . HIS A 1 140 ? -4.335 7.762 1.584 1.00 97.62 140 HIS A O 1
ATOM 1064 N N . PHE A 1 141 ? -4.814 9.335 3.109 1.00 98.06 141 PHE A N 1
ATOM 1065 C CA . PHE A 1 141 ? -4.926 10.411 2.117 1.00 98.06 141 PHE A CA 1
ATOM 1066 C C . PHE A 1 141 ? -3.603 10.687 1.399 1.00 98.06 141 PHE A C 1
ATOM 1068 O O . PHE A 1 141 ? -3.596 10.848 0.178 1.00 98.06 141 PHE A O 1
ATOM 1075 N N . VAL A 1 142 ? -2.486 10.696 2.130 1.00 98.38 142 VAL A N 1
ATOM 1076 C CA . VAL A 1 142 ? -1.150 10.863 1.543 1.00 98.38 142 VAL A CA 1
ATOM 1077 C C . VAL A 1 142 ? -0.856 9.737 0.556 1.00 98.38 142 VAL A C 1
ATOM 1079 O O . VAL A 1 142 ? -0.430 10.019 -0.559 1.00 98.38 142 VAL A O 1
ATOM 1082 N N . LEU A 1 143 ? -1.135 8.480 0.907 1.00 98.31 143 LEU A N 1
ATOM 1083 C CA . LEU A 1 143 ? -0.902 7.340 0.012 1.00 98.31 143 LEU A CA 1
ATOM 1084 C C . LEU A 1 143 ? -1.776 7.382 -1.248 1.00 98.31 143 LEU A C 1
ATOM 1086 O O . LEU A 1 143 ? -1.289 7.066 -2.334 1.00 98.31 143 LEU A O 1
ATOM 1090 N N . ILE A 1 144 ? -3.028 7.835 -1.136 1.00 98.69 144 ILE A N 1
ATOM 1091 C CA . ILE A 1 144 ? -3.895 8.091 -2.298 1.00 98.69 144 ILE A CA 1
ATOM 1092 C C . ILE A 1 144 ? -3.274 9.169 -3.197 1.00 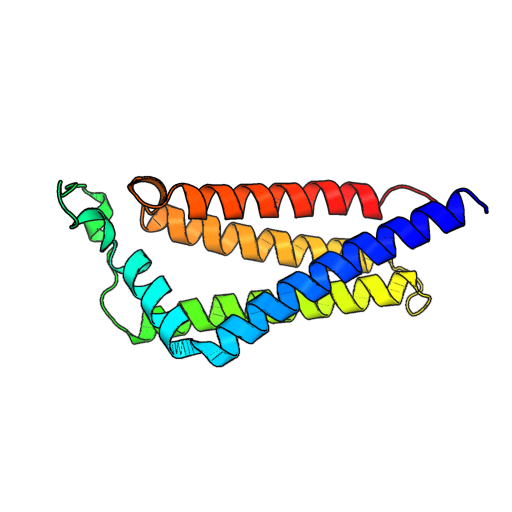98.69 144 ILE A C 1
ATOM 1094 O O . ILE A 1 144 ? -3.182 8.979 -4.410 1.00 98.69 144 ILE A O 1
ATOM 1098 N N . GLY A 1 145 ? -2.794 10.272 -2.614 1.00 98.56 145 GLY A N 1
ATOM 1099 C CA . GLY A 1 145 ? -2.109 11.337 -3.349 1.00 98.56 145 GLY A CA 1
ATOM 1100 C C . GLY A 1 145 ? -0.829 10.856 -4.039 1.00 98.56 145 GLY A C 1
ATOM 1101 O O . GLY A 1 145 ? -0.628 11.132 -5.221 1.00 98.56 145 GLY A O 1
ATOM 1102 N N . VAL A 1 146 ? -0.001 10.076 -3.337 1.00 98.56 146 VAL A N 1
ATOM 1103 C CA . VAL A 1 146 ? 1.214 9.454 -3.887 1.00 98.56 146 VAL A CA 1
ATOM 1104 C C . VAL A 1 146 ? 0.868 8.554 -5.070 1.00 98.56 146 VAL A C 1
ATOM 1106 O O . VAL A 1 146 ? 1.488 8.686 -6.123 1.00 98.56 146 VAL A O 1
ATOM 1109 N N . ALA A 1 147 ? -0.139 7.687 -4.943 1.00 98.56 147 ALA A N 1
ATOM 1110 C CA . ALA A 1 147 ? -0.559 6.803 -6.026 1.00 98.56 147 ALA A CA 1
ATOM 1111 C C . ALA A 1 147 ? -1.088 7.582 -7.243 1.00 98.56 147 ALA A C 1
ATOM 1113 O O . ALA A 1 147 ? -0.734 7.260 -8.379 1.00 98.56 147 ALA A O 1
ATOM 1114 N N . ALA A 1 148 ? -1.877 8.639 -7.025 1.00 98.38 148 ALA A N 1
ATOM 1115 C CA . ALA A 1 148 ? -2.402 9.485 -8.096 1.00 98.38 148 ALA A CA 1
ATOM 1116 C C . ALA A 1 148 ? -1.284 10.226 -8.850 1.00 98.38 148 ALA A C 1
ATOM 1118 O O . ALA A 1 148 ? -1.206 10.154 -10.078 1.00 98.38 148 ALA A O 1
ATOM 1119 N N . VAL A 1 149 ? -0.369 10.882 -8.127 1.00 98.44 149 VAL A N 1
ATOM 1120 C CA . VAL A 1 149 ? 0.769 11.597 -8.729 1.00 98.44 149 VAL A CA 1
ATOM 1121 C C . VAL A 1 149 ? 1.712 10.626 -9.436 1.00 98.44 149 VAL A C 1
ATOM 1123 O O . VAL A 1 149 ? 2.121 10.886 -10.567 1.00 98.44 149 VAL A O 1
ATOM 1126 N N . ALA A 1 150 ? 2.014 9.480 -8.823 1.00 98.25 150 ALA A N 1
ATOM 1127 C CA . ALA A 1 150 ? 2.820 8.442 -9.454 1.00 98.25 150 ALA A CA 1
ATOM 1128 C C . ALA A 1 150 ? 2.164 7.921 -10.740 1.00 98.25 150 ALA A C 1
ATOM 1130 O O . ALA A 1 150 ? 2.865 7.695 -11.722 1.00 98.25 150 ALA A O 1
ATOM 1131 N N . THR A 1 151 ? 0.831 7.794 -10.772 1.00 98.31 151 THR A N 1
ATOM 1132 C CA . THR A 1 151 ? 0.095 7.338 -11.964 1.00 98.31 151 THR A CA 1
ATOM 1133 C C . THR A 1 151 ? 0.258 8.324 -13.113 1.00 98.31 151 THR A C 1
ATOM 1135 O O . THR A 1 151 ? 0.526 7.919 -14.244 1.00 98.31 151 THR A O 1
ATOM 1138 N N . ILE A 1 152 ? 0.173 9.625 -12.830 1.00 97.31 152 ILE A N 1
ATOM 1139 C CA . ILE A 1 152 ? 0.461 10.667 -13.821 1.00 97.31 152 ILE A CA 1
ATOM 1140 C C . ILE A 1 152 ? 1.915 10.539 -14.294 1.00 97.31 152 ILE A C 1
ATOM 1142 O O . ILE A 1 152 ? 2.175 10.506 -15.495 1.00 97.31 152 ILE A O 1
ATOM 1146 N N . ALA A 1 153 ? 2.855 10.399 -13.357 1.00 96.50 153 ALA A N 1
ATOM 1147 C CA . ALA A 1 153 ? 4.283 10.365 -13.643 1.00 96.50 153 ALA A CA 1
ATOM 1148 C C . ALA A 1 153 ? 4.700 9.171 -14.525 1.00 96.50 153 ALA A C 1
ATOM 1150 O O . ALA A 1 153 ? 5.477 9.339 -15.468 1.00 96.50 153 ALA A O 1
ATOM 1151 N N . VAL A 1 154 ? 4.163 7.970 -14.282 1.00 96.25 154 VAL A N 1
ATOM 1152 C CA . VAL A 1 154 ? 4.477 6.784 -15.101 1.00 96.25 154 VAL A CA 1
ATOM 1153 C C . VAL A 1 154 ? 3.885 6.869 -16.510 1.00 96.25 154 VAL A C 1
ATOM 1155 O O . VAL A 1 154 ? 4.460 6.296 -17.435 1.00 96.25 154 VAL A O 1
ATOM 1158 N N . ASN A 1 155 ? 2.810 7.639 -16.702 1.00 95.69 155 ASN A N 1
ATOM 1159 C CA . ASN A 1 155 ? 2.165 7.850 -18.002 1.00 95.69 155 ASN A CA 1
ATOM 1160 C C . ASN A 1 155 ? 2.724 9.046 -18.796 1.00 95.69 155 ASN A C 1
ATOM 1162 O O . ASN A 1 155 ? 2.308 9.273 -19.933 1.00 95.69 155 ASN A O 1
ATOM 1166 N N . LEU A 1 156 ? 3.695 9.790 -18.251 1.00 92.81 156 LEU A N 1
ATOM 1167 C CA . LEU A 1 156 ? 4.424 10.794 -19.028 1.00 92.81 156 LEU A CA 1
ATOM 1168 C C . LEU A 1 156 ? 5.164 10.123 -20.191 1.00 92.81 156 LEU A C 1
ATOM 1170 O O . LEU A 1 156 ? 5.846 9.110 -20.000 1.00 92.81 156 LEU A O 1
ATOM 1174 N N . ARG A 1 157 ? 5.026 10.684 -21.396 1.00 83.56 157 ARG A N 1
ATOM 1175 C CA . ARG A 1 157 ? 5.688 10.160 -22.597 1.00 83.56 157 ARG A CA 1
ATOM 1176 C C . ARG A 1 157 ? 7.206 10.307 -22.467 1.00 83.56 157 ARG A C 1
ATOM 1178 O O . ARG A 1 157 ? 7.688 11.297 -21.920 1.00 83.56 157 ARG A O 1
ATOM 1185 N N . VAL A 1 158 ? 7.907 9.275 -22.927 1.00 71.50 158 VAL A N 1
ATOM 1186 C CA . VAL A 1 158 ? 9.372 9.193 -23.008 1.00 71.50 158 VAL A CA 1
ATOM 1187 C C . VAL A 1 158 ? 9.821 9.726 -24.360 1.00 71.50 158 VAL A C 1
ATOM 1189 O O . VAL A 1 158 ? 9.092 9.459 -25.341 1.00 71.50 158 VAL A O 1
#

pLDDT: mean 96.43, std 3.97, range [71.5, 98.81]

InterPro domains:
  IPR018681 Protein of unknown function DUF2165, transmembrane [PF09933] (9-156)

Foldseek 3Di:
DDPVVVLLVVLLCLLVVLLVVLVVVLVCCVVPVVVQLVVLLCLLCVVLCCPPVHHDDPLNVRHDNDSVVSSVLSVVLSVLSVVLSVLSVVLSVVSVVPNPCSLVSLLVSLVSQLVSLVSQLVSSVSSPVCVPPVVSNVVSVVSNVSSVVSNVSSPPDD